Protein AF-A0A061LVT2-F1 (afdb_monomer)

Mean predicted aligned error: 7.3 Å

pLDDT: mean 85.45, std 10.34, range [47.94, 95.5]

Secondary structure (DSSP, 8-state):
-PPPP---HHHHHHHHHSHHHHHHHHHHHHHHHHHH-TTEEEEEE-SSTT--EEEEEE-SHHHHHHHHHHHHHHHHHHHHH-

Structure (mmCIF, N/CA/C/O backbone):
data_AF-A0A061LVT2-F1
#
_entry.id   AF-A0A061LVT2-F1
#
loop_
_atom_site.group_PDB
_atom_site.id
_atom_site.type_symbol
_atom_site.label_atom_id
_atom_site.label_alt_id
_atom_site.label_comp_id
_atom_site.label_asym_id
_atom_site.label_entity_id
_atom_site.label_seq_id
_atom_site.pdbx_PDB_ins_code
_atom_site.Cartn_x
_atom_site.Cartn_y
_atom_site.Cartn_z
_atom_site.occupancy
_atom_site.B_iso_or_equiv
_atom_site.auth_seq_id
_atom_site.auth_comp_id
_atom_site.auth_asym_id
_atom_site.auth_atom_id
_atom_site.pdbx_PDB_model_num
ATOM 1 N N . MET A 1 1 ? 5.926 23.731 36.502 1.00 47.94 1 MET A N 1
ATOM 2 C CA . MET A 1 1 ? 6.496 22.690 35.613 1.00 47.94 1 MET A CA 1
ATOM 3 C C . MET A 1 1 ? 5.473 22.371 34.529 1.00 47.94 1 MET A C 1
ATOM 5 O O . MET A 1 1 ? 4.349 22.046 34.901 1.00 47.94 1 MET A O 1
ATOM 9 N N . PRO A 1 2 ? 5.785 22.498 33.228 1.00 60.22 2 PRO A N 1
ATOM 10 C CA . PRO A 1 2 ? 4.836 22.127 32.181 1.00 60.22 2 PRO A CA 1
ATOM 11 C C . PRO A 1 2 ? 4.571 20.616 32.246 1.00 60.22 2 PRO A C 1
ATOM 13 O O . PRO A 1 2 ? 5.507 19.814 32.290 1.00 60.22 2 PRO A O 1
ATOM 16 N N . LYS A 1 3 ? 3.294 20.217 32.300 1.00 59.31 3 LYS A N 1
ATOM 17 C CA . LYS A 1 3 ? 2.894 18.805 32.226 1.00 59.31 3 LYS A CA 1
ATOM 18 C C . LYS A 1 3 ? 3.389 18.246 30.889 1.00 59.31 3 LYS A C 1
ATOM 20 O O . LYS A 1 3 ? 2.975 18.726 29.839 1.00 59.31 3 LYS A O 1
ATOM 25 N N . LYS A 1 4 ? 4.266 17.235 30.922 1.00 66.94 4 LYS A N 1
ATOM 26 C CA . LYS A 1 4 ? 4.633 16.468 29.722 1.00 66.94 4 LYS A CA 1
ATOM 27 C C . LYS A 1 4 ? 3.350 15.897 29.115 1.00 66.94 4 LYS A C 1
ATOM 29 O O . LYS A 1 4 ? 2.685 15.092 29.766 1.00 66.94 4 LYS A O 1
ATOM 34 N N . PHE A 1 5 ? 3.018 16.311 27.894 1.00 66.00 5 PHE A N 1
ATOM 35 C CA . PHE A 1 5 ? 1.989 15.661 27.091 1.00 66.00 5 PHE A CA 1
ATOM 36 C C . PHE A 1 5 ? 2.367 14.184 26.954 1.00 66.00 5 PHE A C 1
ATOM 38 O O . PHE A 1 5 ? 3.436 13.856 26.438 1.00 66.00 5 PHE A O 1
ATOM 45 N N . ARG A 1 6 ? 1.533 13.297 27.497 1.00 68.00 6 ARG A N 1
ATOM 46 C CA . ARG A 1 6 ? 1.647 11.857 27.281 1.00 68.00 6 ARG A CA 1
ATOM 47 C C . ARG A 1 6 ? 0.570 11.497 26.267 1.00 68.00 6 ARG A C 1
ATOM 49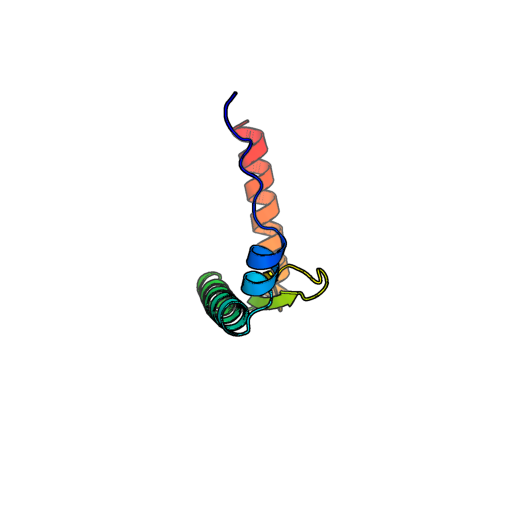 O O . ARG A 1 6 ? -0.601 11.557 26.639 1.00 68.00 6 ARG A O 1
ATOM 56 N N . PRO A 1 7 ? 0.935 11.184 25.012 1.00 65.69 7 PRO A N 1
ATOM 57 C CA . PRO A 1 7 ? -0.035 10.721 24.035 1.00 65.69 7 PRO A CA 1
ATOM 58 C C . PRO A 1 7 ? -0.758 9.501 24.605 1.00 65.69 7 PRO A C 1
ATOM 60 O O . PRO A 1 7 ? -0.106 8.594 25.132 1.00 65.69 7 PRO A O 1
ATOM 63 N N . ASP A 1 8 ? -2.086 9.476 24.521 1.00 80.06 8 ASP A N 1
ATOM 64 C CA . ASP A 1 8 ? -2.846 8.274 24.846 1.00 80.06 8 ASP A CA 1
ATOM 65 C C . ASP A 1 8 ? -2.606 7.226 23.753 1.00 80.06 8 ASP A C 1
ATOM 67 O O . ASP A 1 8 ? -3.279 7.173 22.722 1.00 80.06 8 ASP A O 1
ATOM 71 N N . VAL A 1 9 ? -1.600 6.387 23.991 1.00 80.31 9 VAL A N 1
ATOM 72 C CA . VAL A 1 9 ? -1.209 5.298 23.095 1.00 80.31 9 VAL A CA 1
ATOM 73 C C . VAL A 1 9 ? -2.350 4.292 22.924 1.00 80.31 9 VAL A C 1
ATOM 75 O O . VAL A 1 9 ? -2.464 3.669 21.870 1.00 80.31 9 VAL A O 1
ATOM 78 N N . ARG A 1 10 ? -3.227 4.131 23.925 1.00 81.25 10 ARG A N 1
ATOM 79 C CA . ARG A 1 10 ? -4.340 3.180 23.857 1.00 81.25 10 ARG A CA 1
ATOM 80 C C . ARG A 1 10 ? -5.424 3.684 22.913 1.00 81.25 10 ARG A C 1
ATOM 82 O O . ARG A 1 10 ? -5.843 2.921 22.044 1.00 81.25 10 ARG A O 1
ATOM 89 N N . GLY A 1 11 ? -5.822 4.948 23.052 1.00 81.81 11 GLY A N 1
ATOM 90 C CA . GLY A 1 11 ? -6.765 5.601 22.144 1.00 81.81 11 GLY A CA 1
ATOM 91 C C . GLY A 1 11 ? -6.244 5.633 20.706 1.00 81.81 11 GLY A C 1
ATOM 92 O O . GLY A 1 11 ? -6.945 5.224 19.784 1.00 81.81 11 GLY A O 1
ATOM 93 N N . PHE A 1 12 ? -4.973 5.996 20.515 1.00 83.62 12 PHE A N 1
ATOM 94 C CA . PHE A 1 12 ? -4.335 5.966 19.195 1.00 83.62 12 PHE A CA 1
ATOM 95 C C . PHE A 1 12 ? -4.362 4.565 18.565 1.00 83.62 12 PHE A C 1
ATOM 97 O O . PHE A 1 12 ? -4.779 4.395 17.421 1.00 83.62 12 PHE A O 1
ATOM 104 N N . ASN A 1 13 ? -3.991 3.537 19.331 1.00 82.69 13 ASN A N 1
ATOM 105 C CA . ASN A 1 13 ? -4.006 2.156 18.857 1.00 82.69 13 ASN A CA 1
ATOM 106 C C . ASN A 1 13 ? -5.418 1.653 18.529 1.00 82.69 13 ASN A C 1
ATOM 108 O O . ASN A 1 13 ? -5.566 0.822 17.637 1.00 82.69 13 ASN A O 1
ATOM 112 N N . GLN A 1 14 ? -6.450 2.113 19.242 1.00 84.25 14 GLN A N 1
ATOM 113 C CA . GLN A 1 14 ? -7.839 1.781 18.916 1.00 84.25 14 GLN A CA 1
ATOM 114 C C . GLN A 1 14 ? -8.256 2.385 17.577 1.00 84.25 14 GLN A C 1
ATOM 116 O O . GLN A 1 14 ? -8.817 1.671 16.749 1.00 84.25 14 GLN A O 1
ATOM 121 N N . VAL A 1 15 ? -7.923 3.655 17.334 1.00 87.44 15 VAL A N 1
ATOM 122 C CA . VAL A 1 15 ? -8.191 4.315 16.048 1.00 87.44 15 VAL A CA 1
ATOM 123 C C . VAL A 1 15 ? -7.483 3.575 14.915 1.00 87.44 15 VAL A C 1
ATOM 125 O O . VAL A 1 15 ? -8.136 3.148 13.969 1.00 87.44 15 VAL A O 1
ATOM 128 N N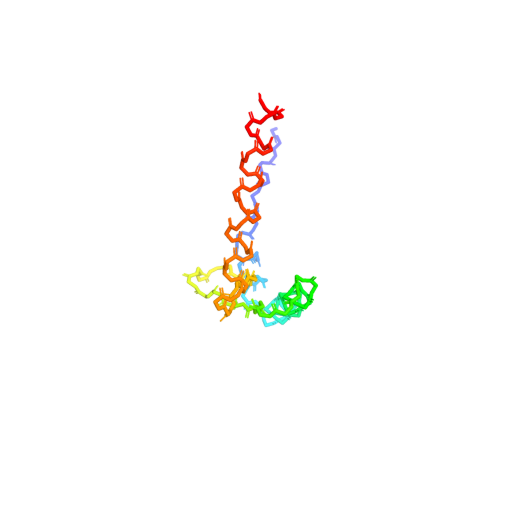 . MET A 1 16 ? -6.182 3.304 15.053 1.00 84.69 16 MET A N 1
ATOM 129 C CA . MET A 1 16 ? -5.394 2.602 14.030 1.00 84.69 16 MET A CA 1
ATOM 130 C C . MET A 1 16 ? -5.860 1.167 13.747 1.00 84.69 16 MET A C 1
ATOM 132 O O . MET A 1 16 ? -5.519 0.608 12.707 1.00 84.69 16 MET A O 1
ATOM 136 N N . LYS A 1 17 ? -6.620 0.556 14.660 1.00 82.19 17 LYS A N 1
ATOM 137 C CA . LYS A 1 17 ? -7.230 -0.771 14.491 1.00 82.19 17 LYS A CA 1
ATOM 138 C C . LYS A 1 17 ? -8.660 -0.727 13.973 1.00 82.19 17 LYS A C 1
ATOM 140 O O . LYS A 1 17 ? -9.204 -1.789 13.680 1.00 82.19 17 LYS A O 1
ATOM 145 N N . SER A 1 18 ? -9.268 0.452 13.919 1.00 88.00 18 SER A N 1
ATOM 146 C CA . SER A 1 18 ? -10.663 0.596 13.533 1.00 88.00 18 SER A CA 1
ATOM 147 C C . SER A 1 18 ? -10.866 0.242 12.062 1.00 88.00 18 SER A C 1
ATOM 149 O O . SER A 1 18 ? -10.014 0.516 11.211 1.00 88.00 18 SER A O 1
ATOM 151 N N . ASP A 1 19 ? -12.026 -0.334 11.758 1.00 88.62 19 ASP A N 1
ATOM 152 C CA . ASP A 1 19 ? -12.392 -0.667 10.381 1.00 88.62 19 ASP A CA 1
ATOM 153 C C . ASP A 1 19 ? -12.523 0.593 9.520 1.00 88.62 19 ASP A C 1
ATOM 155 O O . ASP A 1 19 ? -12.154 0.573 8.351 1.00 88.62 19 ASP A O 1
ATOM 159 N N . ALA A 1 20 ? -12.938 1.716 10.116 1.00 90.50 20 ALA A N 1
ATOM 160 C CA . ALA A 1 20 ? -12.985 3.010 9.444 1.00 90.50 20 ALA A CA 1
ATOM 161 C C . ALA A 1 20 ? -11.593 3.468 8.979 1.00 90.50 20 ALA A C 1
ATOM 163 O O . ALA A 1 20 ? -11.417 3.828 7.818 1.00 90.50 20 ALA A O 1
ATOM 164 N N . THR A 1 21 ? -10.582 3.410 9.854 1.00 89.12 21 THR A N 1
ATOM 165 C CA . THR A 1 21 ? -9.205 3.770 9.483 1.00 89.12 21 THR A CA 1
ATOM 166 C C . THR A 1 21 ? -8.636 2.818 8.436 1.00 89.12 21 THR A C 1
ATOM 168 O O . THR A 1 21 ? -7.971 3.268 7.508 1.00 89.12 21 THR A O 1
ATOM 171 N N . ARG A 1 22 ? -8.916 1.514 8.536 1.00 87.56 22 ARG A N 1
ATOM 172 C CA . ARG A 1 22 ? -8.488 0.532 7.527 1.00 87.56 22 ARG A CA 1
ATOM 173 C C . ARG A 1 22 ? -9.137 0.772 6.168 1.00 87.56 22 ARG A C 1
ATOM 175 O O . ARG A 1 22 ? -8.441 0.736 5.159 1.00 87.56 22 ARG A O 1
ATOM 182 N N . ALA A 1 23 ? -10.440 1.040 6.142 1.00 89.88 23 ALA A N 1
ATOM 183 C CA . ALA A 1 23 ? -11.171 1.332 4.915 1.00 89.88 23 ALA A CA 1
ATOM 184 C C . ALA A 1 23 ? -10.639 2.600 4.240 1.00 89.88 23 ALA A C 1
ATOM 186 O O . ALA A 1 23 ? -10.408 2.600 3.033 1.00 89.88 23 ALA A O 1
ATOM 187 N N . GLU A 1 24 ? -10.376 3.650 5.020 1.00 92.25 24 GLU A N 1
ATOM 188 C CA . GLU A 1 24 ? -9.817 4.893 4.490 1.00 92.25 24 GLU A CA 1
ATOM 189 C C . GLU A 1 24 ? -8.397 4.697 3.947 1.00 92.25 24 GLU A C 1
ATOM 191 O O . GLU A 1 24 ? -8.087 5.150 2.847 1.00 92.25 24 GLU A O 1
ATOM 196 N N . LEU A 1 25 ? -7.544 3.963 4.667 1.00 90.19 25 LEU A N 1
ATOM 197 C CA . LEU A 1 25 ? -6.199 3.637 4.192 1.00 90.19 25 LEU A CA 1
ATOM 198 C C . LEU A 1 25 ? -6.224 2.794 2.917 1.00 90.19 25 LEU A C 1
ATOM 200 O O . LEU A 1 25 ? -5.474 3.091 1.995 1.00 90.19 25 LEU A O 1
ATOM 204 N N . SER A 1 26 ? -7.107 1.800 2.831 1.00 90.44 26 SER A N 1
ATOM 205 C CA . SER A 1 26 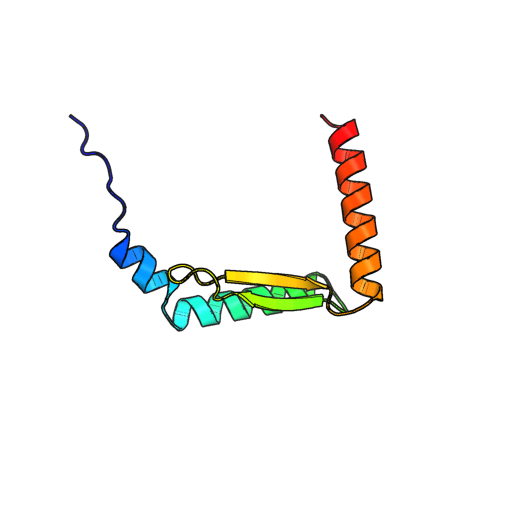? -7.268 0.990 1.622 1.00 90.44 26 SER A CA 1
ATOM 206 C C . SER A 1 26 ? -7.779 1.828 0.446 1.00 90.44 26 SER A C 1
ATOM 208 O O . SER A 1 26 ? -7.262 1.719 -0.665 1.00 90.44 26 SER A O 1
ATOM 210 N N . ARG A 1 27 ? -8.738 2.734 0.683 1.00 93.94 27 ARG A N 1
ATOM 211 C CA . ARG A 1 27 ? -9.225 3.682 -0.329 1.00 93.94 27 ARG A CA 1
ATOM 212 C C . ARG A 1 27 ? -8.085 4.548 -0.869 1.00 93.94 27 ARG A C 1
ATOM 214 O O . ARG A 1 27 ? -7.933 4.658 -2.083 1.00 93.94 27 ARG A O 1
ATOM 221 N N . LEU A 1 28 ? -7.282 5.129 0.023 1.00 93.62 28 LEU A N 1
ATOM 222 C CA . LEU A 1 28 ? -6.128 5.954 -0.342 1.00 93.62 28 LEU A CA 1
ATOM 223 C C . LEU A 1 28 ? -5.042 5.143 -1.055 1.00 93.62 28 LEU A C 1
ATOM 225 O O . LEU A 1 28 ? -4.510 5.599 -2.061 1.00 93.62 28 LEU A O 1
ATOM 229 N N . GLY A 1 29 ? -4.734 3.936 -0.582 1.00 92.81 29 GLY A N 1
ATOM 230 C CA . GLY A 1 29 ? -3.751 3.059 -1.215 1.00 92.81 29 GLY A CA 1
ATOM 231 C C . GLY A 1 29 ? -4.144 2.675 -2.639 1.00 92.81 29 GLY A C 1
ATOM 232 O O . GLY A 1 29 ? -3.323 2.774 -3.549 1.00 92.81 29 GLY A O 1
ATOM 233 N N . ASN A 1 30 ? -5.416 2.339 -2.864 1.00 93.88 30 ASN A N 1
ATOM 234 C CA . ASN A 1 30 ? -5.946 2.067 -4.202 1.00 93.88 30 ASN A CA 1
ATOM 235 C C . ASN A 1 30 ? -5.899 3.304 -5.104 1.00 93.88 30 ASN A C 1
ATOM 237 O O . ASN A 1 30 ? -5.538 3.195 -6.275 1.00 93.88 30 ASN A O 1
ATOM 241 N N . GLN A 1 31 ? -6.225 4.481 -4.561 1.00 94.25 31 GLN A N 1
ATOM 242 C CA . GLN A 1 31 ? -6.100 5.739 -5.293 1.00 94.25 31 GLN A CA 1
ATOM 243 C C . GLN A 1 31 ? -4.642 5.988 -5.708 1.00 94.25 31 GLN A C 1
ATOM 245 O O . GLN A 1 31 ? -4.378 6.266 -6.873 1.00 94.25 31 GLN A O 1
ATOM 250 N N . PHE A 1 32 ? -3.685 5.815 -4.795 1.00 92.81 32 PHE A N 1
ATOM 251 C CA . PHE A 1 32 ? -2.267 5.990 -5.105 1.00 92.81 32 PHE A CA 1
ATOM 252 C C . PHE A 1 32 ? -1.739 4.941 -6.082 1.00 92.81 32 PHE A C 1
ATOM 254 O O . PHE A 1 32 ? -0.955 5.283 -6.960 1.00 92.81 32 PHE A O 1
ATOM 261 N N . ALA A 1 33 ? -2.172 3.683 -5.984 1.00 93.00 33 ALA A N 1
ATOM 262 C CA . ALA A 1 33 ? -1.812 2.664 -6.966 1.00 93.00 33 ALA A CA 1
ATOM 263 C C . ALA A 1 33 ? -2.279 3.065 -8.376 1.00 93.00 33 ALA A C 1
ATOM 265 O O . ALA A 1 33 ? -1.508 2.956 -9.327 1.00 93.00 33 ALA A O 1
ATOM 266 N N . ALA A 1 34 ? -3.493 3.614 -8.494 1.00 91.75 34 ALA A N 1
ATOM 267 C CA . ALA A 1 34 ? -4.010 4.133 -9.757 1.00 91.75 34 ALA A CA 1
ATOM 268 C C .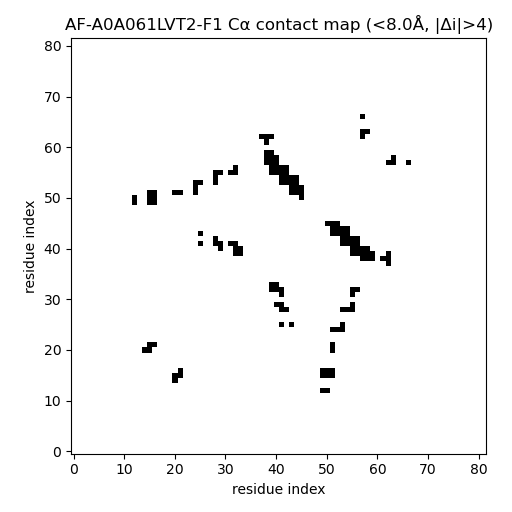 ALA A 1 34 ? -3.242 5.372 -10.258 1.00 91.75 34 ALA A C 1
ATOM 270 O O . ALA A 1 34 ? -2.996 5.488 -11.456 1.00 91.75 34 ALA A O 1
ATOM 271 N N . GLU A 1 35 ? -2.835 6.280 -9.365 1.00 92.75 35 GLU A N 1
ATOM 272 C CA . GLU A 1 35 ? -2.055 7.478 -9.717 1.00 92.75 35 GLU A CA 1
ATOM 273 C C . GLU A 1 35 ? -0.628 7.150 -10.183 1.00 92.75 35 GLU A C 1
ATOM 275 O O . GLU A 1 35 ? -0.106 7.815 -11.077 1.00 92.75 35 GLU A O 1
ATOM 280 N N . VAL A 1 36 ? 0.007 6.126 -9.602 1.00 89.81 36 VAL A N 1
ATOM 281 C CA . VAL A 1 36 ? 1.333 5.659 -10.043 1.00 89.81 36 VAL A CA 1
ATOM 282 C C . VAL A 1 36 ? 1.252 5.013 -11.432 1.00 89.81 36 VAL A C 1
ATOM 284 O O . VAL A 1 36 ? 2.187 5.141 -12.225 1.00 89.81 36 VAL A O 1
ATOM 287 N N . GLY A 1 37 ? 0.126 4.367 -11.741 1.00 87.62 37 GLY A N 1
ATOM 288 C CA . GLY A 1 37 ? -0.197 3.844 -13.064 1.00 87.62 37 GLY A CA 1
ATOM 289 C C . GLY A 1 37 ? -0.128 2.320 -13.168 1.00 87.62 37 GLY A C 1
ATOM 290 O O . GLY A 1 37 ? -0.041 1.593 -12.177 1.00 87.62 37 GLY A O 1
ATOM 291 N N . ASP A 1 38 ? -0.195 1.829 -14.405 1.00 90.81 38 ASP A N 1
ATOM 292 C CA . ASP A 1 38 ? -0.377 0.406 -14.690 1.00 90.81 38 ASP A CA 1
ATOM 293 C C . ASP A 1 38 ? 0.713 -0.489 -14.081 1.00 90.81 38 ASP A C 1
ATOM 295 O O . ASP A 1 38 ? 1.919 -0.239 -14.166 1.00 90.81 38 ASP A O 1
ATOM 299 N N . GLY A 1 39 ? 0.267 -1.610 -13.511 1.00 92.50 39 GLY A N 1
ATOM 300 C CA . GLY A 1 39 ? 1.140 -2.639 -12.959 1.00 92.50 39 GLY A CA 1
ATOM 301 C C . GLY A 1 39 ? 1.617 -2.384 -11.529 1.00 92.50 39 GLY A C 1
ATOM 302 O O . GLY A 1 39 ? 2.526 -3.093 -11.087 1.00 92.50 39 GLY A O 1
ATOM 303 N N . PHE A 1 40 ? 1.017 -1.423 -10.824 1.00 94.06 40 PHE A N 1
ATOM 304 C CA . PHE A 1 40 ? 1.145 -1.223 -9.381 1.00 94.06 40 PHE A CA 1
ATOM 305 C C . PHE A 1 40 ? -0.124 -1.667 -8.649 1.00 94.06 40 PHE A C 1
ATOM 307 O O . PHE A 1 40 ? -1.221 -1.635 -9.200 1.00 94.06 40 PHE A O 1
ATOM 314 N N . GLU A 1 41 ? 0.036 -2.085 -7.399 1.00 94.44 41 GLU A N 1
ATOM 315 C CA . GLU A 1 41 ? -1.057 -2.516 -6.531 1.00 94.44 41 GLU A CA 1
ATOM 316 C C . GLU 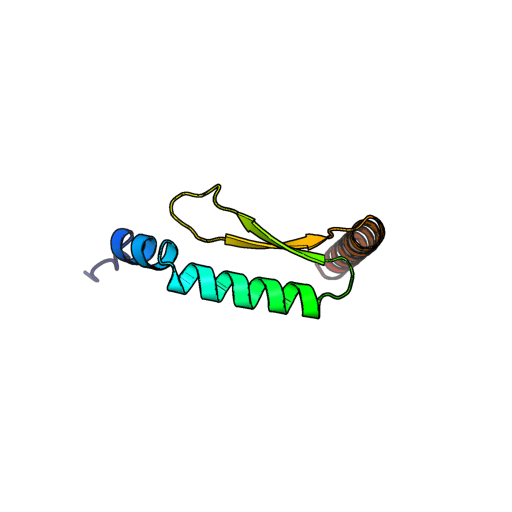A 1 41 ? -0.919 -1.906 -5.135 1.00 94.44 41 GLU A C 1
ATOM 318 O O . GLU A 1 41 ? 0.186 -1.578 -4.690 1.00 94.44 41 GLU A O 1
ATOM 323 N N . SER A 1 42 ? -2.049 -1.785 -4.443 1.00 93.50 42 SER A N 1
ATOM 324 C CA . SER A 1 42 ? -2.094 -1.483 -3.016 1.00 93.50 42 SER A CA 1
ATOM 325 C C . SER A 1 42 ? -2.056 -2.778 -2.218 1.00 93.50 42 SER A C 1
ATOM 327 O O . SER A 1 42 ? -2.818 -3.704 -2.499 1.00 93.50 42 SER A O 1
ATOM 329 N N . VAL A 1 43 ? -1.181 -2.845 -1.219 1.00 91.69 43 VAL A N 1
ATOM 330 C CA . VAL A 1 43 ? -1.075 -3.986 -0.313 1.00 91.69 43 VAL A CA 1
ATOM 331 C C . VAL A 1 43 ? -1.236 -3.527 1.120 1.00 91.69 43 VAL A C 1
ATOM 333 O O . VAL A 1 43 ? -0.534 -2.631 1.600 1.00 91.69 43 VAL A O 1
ATOM 336 N N . SER A 1 44 ? -2.128 -4.222 1.817 1.00 86.69 44 SER A N 1
ATOM 337 C CA . SER A 1 44 ? -2.308 -4.070 3.249 1.00 86.69 44 SER A CA 1
ATOM 338 C C . SER A 1 44 ? -1.310 -4.939 4.003 1.00 86.69 44 SER A C 1
ATOM 340 O O . SER A 1 44 ? -1.213 -6.146 3.769 1.00 86.69 44 SER A O 1
ATOM 342 N N . ASP A 1 45 ? -0.576 -4.340 4.938 1.00 81.19 45 ASP A N 1
ATOM 343 C CA . ASP A 1 45 ? 0.369 -5.046 5.798 1.00 81.19 45 ASP A CA 1
ATOM 344 C C . ASP A 1 45 ? -0.064 -4.997 7.257 1.00 81.19 45 ASP A C 1
ATOM 346 O O . ASP A 1 45 ? 0.002 -3.972 7.936 1.00 81.19 45 ASP A O 1
ATOM 350 N N . ASN A 1 46 ? -0.459 -6.167 7.750 1.00 69.69 46 ASN A N 1
ATOM 351 C CA . ASN A 1 46 ? -0.889 -6.368 9.126 1.00 69.69 46 ASN A CA 1
ATOM 352 C C . ASN A 1 46 ? 0.239 -6.880 10.038 1.00 69.69 46 ASN A C 1
ATOM 354 O O . ASN A 1 46 ? -0.035 -7.295 11.165 1.00 69.69 46 ASN A O 1
ATOM 358 N N . ARG A 1 47 ? 1.511 -6.854 9.602 1.00 72.44 47 ARG A N 1
ATOM 359 C CA . ARG A 1 47 ? 2.653 -7.311 10.423 1.00 72.44 47 ARG A CA 1
ATOM 360 C C . ARG A 1 47 ? 2.791 -6.554 11.739 1.00 72.44 47 ARG A C 1
ATOM 362 O O . ARG A 1 47 ? 3.307 -7.119 12.700 1.00 72.44 47 ARG A O 1
ATOM 369 N N . HIS A 1 48 ? 2.360 -5.291 11.805 1.00 72.44 48 HIS A N 1
ATOM 370 C CA . HIS A 1 48 ? 2.424 -4.515 13.039 1.00 72.44 48 HIS A CA 1
ATOM 371 C C . HIS A 1 48 ? 1.050 -4.471 13.726 1.00 72.44 48 HIS A C 1
ATOM 373 O O . HIS A 1 48 ? 0.146 -3.788 13.246 1.00 72.44 48 HIS A O 1
ATOM 379 N N . PRO A 1 49 ? 0.873 -5.110 14.897 1.00 69.19 49 PRO A N 1
ATOM 380 C CA . PRO A 1 49 ? -0.443 -5.329 15.499 1.00 69.19 49 PRO A CA 1
ATOM 381 C C . PRO A 1 49 ? -1.100 -4.063 16.052 1.00 69.19 49 PRO A C 1
ATOM 383 O O . PRO A 1 49 ? -2.131 -4.173 16.699 1.00 69.19 49 PRO A O 1
ATOM 386 N N . TRP A 1 50 ? -0.517 -2.8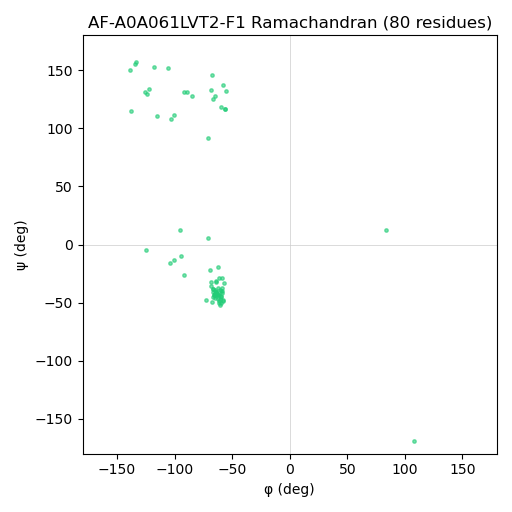81 15.861 1.00 71.44 50 TRP A N 1
ATOM 387 C CA . TRP A 1 50 ? -0.992 -1.597 16.392 1.00 71.44 50 TRP A CA 1
ATOM 388 C C . TRP A 1 50 ? -1.191 -0.536 15.310 1.00 71.44 50 TRP A C 1
ATOM 390 O O . TRP A 1 50 ? -1.646 0.558 15.617 1.00 71.44 50 TRP A O 1
ATOM 400 N N . VAL A 1 51 ? -0.826 -0.837 14.063 1.00 76.25 51 VAL A N 1
ATOM 401 C CA . VAL A 1 51 ? -0.764 0.148 12.985 1.00 76.25 51 VAL A CA 1
ATOM 402 C C . VAL A 1 51 ? -1.356 -0.492 11.741 1.00 76.25 51 VAL A C 1
ATOM 404 O O . VAL A 1 51 ? -0.781 -1.442 11.219 1.00 76.25 51 VAL A O 1
ATOM 407 N N . ALA A 1 52 ? -2.484 0.030 11.261 1.00 75.25 52 ALA A N 1
ATOM 408 C CA . ALA A 1 52 ? -2.917 -0.251 9.900 1.00 75.25 52 ALA A CA 1
ATOM 409 C C . ALA A 1 52 ? -1.914 0.386 8.929 1.00 75.25 52 ALA A C 1
ATOM 411 O O . ALA A 1 52 ? -1.603 1.576 9.038 1.00 75.25 52 ALA A O 1
ATOM 412 N N . ARG A 1 53 ? -1.370 -0.422 8.020 1.00 80.31 53 ARG A N 1
ATOM 413 C CA . ARG A 1 53 ? -0.442 0.024 6.984 1.00 80.31 53 ARG A CA 1
ATOM 414 C C . ARG A 1 53 ? -0.956 -0.410 5.632 1.00 80.31 53 ARG A C 1
ATOM 416 O O . ARG A 1 53 ? -1.243 -1.582 5.429 1.00 80.31 53 ARG A O 1
ATOM 423 N N . GLU A 1 54 ? -0.970 0.547 4.724 1.00 87.56 54 GLU A N 1
ATOM 424 C CA . GLU A 1 54 ? -1.213 0.334 3.312 1.00 87.56 54 GLU A CA 1
ATOM 425 C C . GLU A 1 54 ? -0.001 0.883 2.562 1.00 87.56 54 GLU A C 1
ATOM 427 O O . GLU A 1 54 ? 0.495 1.968 2.890 1.00 87.56 54 GLU A O 1
ATOM 432 N N . PHE A 1 55 ? 0.520 0.135 1.598 1.00 89.31 55 PHE A N 1
ATOM 433 C CA . PHE A 1 55 ? 1.589 0.621 0.737 1.00 89.31 55 PHE A CA 1
ATOM 434 C C . PHE A 1 55 ? 1.361 0.210 -0.706 1.00 89.31 55 PHE A C 1
ATOM 436 O O . PHE A 1 55 ? 0.805 -0.845 -0.992 1.00 89.31 55 PHE A O 1
ATOM 443 N N . VAL A 1 56 ? 1.849 1.046 -1.615 1.00 91.94 56 VAL A N 1
ATOM 444 C CA . VAL A 1 56 ? 1.820 0.767 -3.047 1.00 91.94 56 VAL A CA 1
ATOM 445 C C . VAL A 1 56 ? 3.112 0.067 -3.446 1.00 91.94 56 VAL A C 1
ATOM 447 O O . VAL A 1 56 ? 4.208 0.523 -3.103 1.00 91.94 56 VAL A O 1
ATOM 450 N N . GLN A 1 57 ? 2.996 -1.033 -4.184 1.00 92.94 57 GLN A N 1
ATOM 451 C CA . GLN A 1 57 ? 4.141 -1.768 -4.714 1.00 92.94 57 GLN A CA 1
ATOM 452 C C . GLN A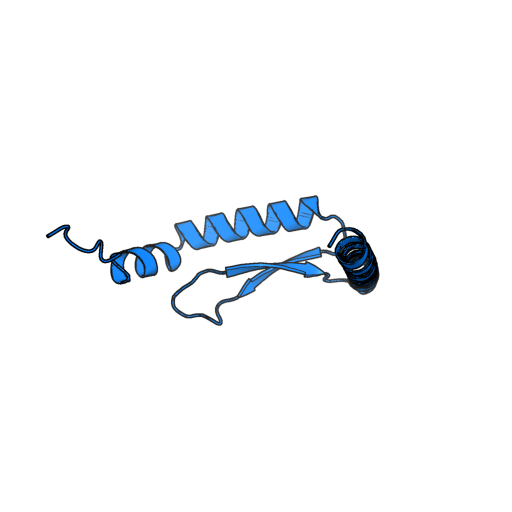 1 57 ? 3.956 -2.125 -6.194 1.00 92.94 57 GLN A C 1
ATOM 454 O O . GLN A 1 57 ? 2.829 -2.187 -6.678 1.00 92.94 57 GLN A O 1
ATOM 459 N N . PRO A 1 58 ? 5.048 -2.368 -6.941 1.00 95.50 58 PRO A N 1
ATOM 460 C CA . PRO A 1 58 ? 4.940 -2.924 -8.282 1.00 95.50 58 PRO A CA 1
ATOM 461 C C . PRO A 1 58 ? 4.439 -4.370 -8.201 1.00 95.50 58 PRO A C 1
ATOM 463 O O . PRO A 1 58 ? 4.989 -5.157 -7.434 1.00 95.50 58 PRO A O 1
ATOM 466 N N . ALA A 1 59 ? 3.448 -4.711 -9.020 1.00 94.94 59 ALA A N 1
ATOM 467 C CA . ALA A 1 59 ? 2.867 -6.050 -9.136 1.00 94.94 59 ALA A CA 1
ATOM 468 C C . ALA A 1 59 ? 3.331 -6.791 -10.404 1.00 94.94 59 ALA A C 1
ATOM 470 O O . ALA A 1 59 ? 3.176 -8.004 -10.525 1.00 94.94 59 ALA A O 1
ATOM 471 N N . THR A 1 60 ? 3.900 -6.070 -11.378 1.00 94.94 60 THR A N 1
ATOM 472 C CA . THR A 1 60 ? 4.324 -6.640 -12.668 1.00 94.94 60 THR A CA 1
ATOM 473 C C . THR A 1 60 ? 5.832 -6.516 -12.896 1.00 94.94 60 THR A C 1
ATOM 475 O O . THR A 1 60 ? 6.457 -5.557 -12.430 1.00 94.94 60 THR A O 1
ATOM 478 N N . PRO A 1 61 ? 6.452 -7.415 -13.692 1.00 95.31 61 PRO A N 1
ATOM 479 C CA . PRO A 1 61 ? 7.868 -7.297 -14.047 1.00 95.31 61 PRO A CA 1
ATOM 480 C C . PRO A 1 61 ? 8.224 -5.964 -14.723 1.00 95.31 61 PRO A C 1
ATOM 482 O O . PRO A 1 61 ? 9.325 -5.445 -14.533 1.00 95.31 61 PRO A O 1
ATOM 485 N N . ALA A 1 62 ? 7.305 -5.395 -15.510 1.00 93.25 62 ALA A N 1
ATOM 486 C CA . ALA A 1 62 ? 7.496 -4.096 -16.148 1.00 93.25 62 ALA A CA 1
ATOM 487 C C . ALA A 1 62 ? 7.542 -2.959 -15.113 1.00 93.25 62 ALA A C 1
ATOM 489 O O . ALA A 1 62 ? 8.508 -2.192 -15.105 1.00 93.25 62 ALA A O 1
ATOM 490 N N . ALA A 1 63 ? 6.573 -2.914 -14.195 1.00 93.56 63 ALA A N 1
ATOM 491 C CA . ALA A 1 63 ? 6.525 -1.930 -13.117 1.00 93.56 63 ALA A CA 1
ATOM 492 C C . ALA A 1 63 ? 7.727 -2.053 -12.164 1.00 93.56 63 ALA A C 1
ATOM 494 O O . ALA A 1 63 ? 8.299 -1.045 -11.746 1.00 93.56 63 ALA A O 1
ATOM 495 N N . HIS A 1 64 ? 8.196 -3.275 -11.877 1.00 94.19 64 HIS A N 1
ATOM 496 C CA . HIS A 1 64 ? 9.422 -3.483 -11.100 1.00 94.19 64 HIS A CA 1
ATOM 497 C C . HIS A 1 64 ? 10.647 -2.848 -11.762 1.00 94.19 64 HIS A C 1
ATOM 499 O O . HIS A 1 64 ? 11.437 -2.188 -11.083 1.00 94.19 64 HIS A O 1
ATOM 505 N N . ARG A 1 65 ? 10.807 -3.020 -13.081 1.00 93.62 65 ARG A N 1
ATOM 506 C CA . ARG A 1 65 ? 11.920 -2.418 -13.830 1.00 93.62 65 ARG A CA 1
ATOM 507 C C . ARG A 1 65 ? 11.837 -0.893 -13.848 1.00 93.62 65 ARG A C 1
ATOM 509 O O . ARG A 1 65 ? 12.859 -0.245 -13.629 1.00 93.62 65 ARG A O 1
ATOM 516 N N . ALA A 1 66 ? 10.647 -0.335 -14.068 1.00 90.31 66 ALA A N 1
ATOM 517 C CA 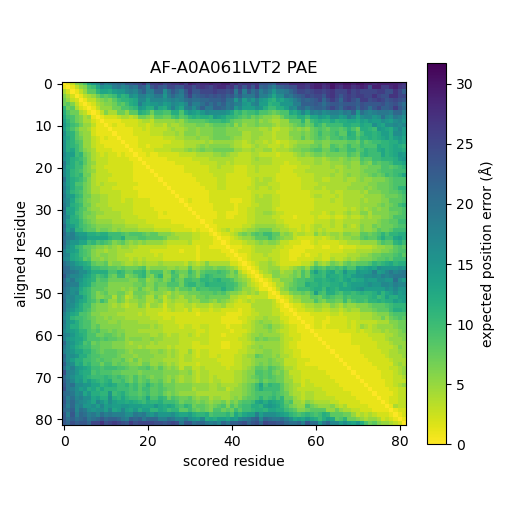. ALA A 1 66 ? 10.423 1.110 -14.033 1.00 90.31 66 ALA A CA 1
ATOM 518 C C . ALA A 1 66 ? 10.768 1.694 -12.651 1.00 90.31 66 ALA A C 1
ATOM 520 O O . ALA A 1 66 ? 11.642 2.549 -12.543 1.00 90.31 66 ALA A O 1
ATOM 521 N N . ASN A 1 67 ? 10.214 1.119 -11.580 1.00 91.94 67 ASN A N 1
ATOM 522 C CA . ASN A 1 67 ? 10.492 1.546 -10.208 1.00 91.94 67 ASN A CA 1
ATOM 523 C C . ASN A 1 67 ? 11.987 1.437 -9.845 1.00 91.94 67 ASN A C 1
ATOM 525 O O . ASN A 1 67 ? 12.544 2.305 -9.174 1.00 91.94 67 ASN A O 1
ATOM 529 N N . ALA A 1 68 ? 12.674 0.377 -10.286 1.00 91.94 68 ALA A N 1
ATOM 530 C CA . ALA A 1 68 ? 14.113 0.235 -10.067 1.00 91.94 68 ALA A CA 1
ATOM 531 C C . ALA A 1 68 ? 14.916 1.337 -10.778 1.00 91.94 68 ALA A C 1
ATOM 533 O O . ALA A 1 68 ? 15.841 1.902 -10.189 1.00 91.94 68 ALA A O 1
ATOM 534 N N . ARG A 1 69 ? 14.544 1.674 -12.018 1.00 92.62 69 ARG A N 1
ATOM 535 C CA . ARG A 1 69 ? 15.151 2.770 -12.779 1.00 92.62 69 ARG A CA 1
ATOM 536 C C . ARG A 1 69 ? 14.942 4.115 -12.082 1.00 92.62 69 ARG A C 1
ATOM 538 O O . ARG A 1 69 ? 15.915 4.846 -11.901 1.00 92.62 69 ARG A O 1
ATOM 545 N N . ASP A 1 70 ? 13.728 4.411 -11.634 1.00 90.44 70 ASP A N 1
ATOM 546 C CA . ASP A 1 70 ? 13.412 5.681 -10.971 1.00 90.44 70 ASP A CA 1
ATOM 547 C C . ASP A 1 70 ? 14.175 5.836 -9.654 1.00 90.44 70 ASP A C 1
ATOM 549 O O . ASP A 1 70 ? 14.767 6.884 -9.389 1.00 90.44 70 ASP A O 1
ATOM 553 N N . LYS A 1 71 ? 14.282 4.760 -8.863 1.00 90.94 71 LYS A N 1
ATOM 554 C CA . LYS A 1 71 ? 15.110 4.738 -7.646 1.00 90.94 71 LYS A 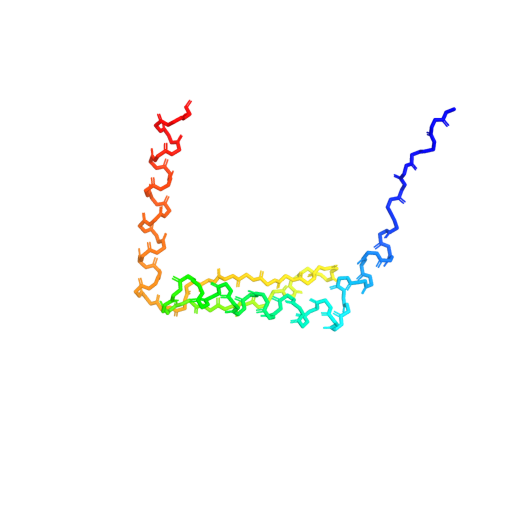CA 1
ATOM 555 C C . LYS A 1 71 ? 16.582 5.030 -7.934 1.00 90.94 71 LYS A C 1
ATOM 557 O O . LYS A 1 71 ? 17.226 5.741 -7.159 1.00 90.94 71 LYS A O 1
ATOM 562 N N . LEU A 1 72 ? 17.128 4.497 -9.029 1.00 93.31 72 LEU A N 1
ATOM 563 C CA . LEU A 1 72 ? 18.506 4.781 -9.441 1.00 93.31 72 LEU A CA 1
ATOM 564 C C . LEU A 1 72 ? 18.685 6.254 -9.824 1.00 93.31 72 LEU A C 1
ATOM 566 O O . LEU A 1 72 ? 19.655 6.873 -9.382 1.00 93.31 72 LEU A O 1
ATOM 570 N N . ILE A 1 73 ? 17.742 6.823 -10.581 1.00 92.25 73 ILE A N 1
ATOM 571 C CA . ILE A 1 73 ? 17.751 8.243 -10.963 1.00 92.25 73 ILE A CA 1
ATOM 572 C C . ILE A 1 73 ? 17.687 9.128 -9.715 1.00 92.25 73 ILE A C 1
ATOM 574 O O . ILE A 1 73 ? 18.549 9.985 -9.535 1.00 92.25 73 ILE A O 1
ATOM 578 N N . MET A 1 74 ? 16.737 8.881 -8.810 1.00 92.12 74 MET A N 1
ATOM 579 C CA . MET A 1 74 ? 16.588 9.654 -7.571 1.00 92.12 74 MET A CA 1
ATOM 580 C C . MET A 1 74 ? 17.833 9.572 -6.687 1.00 92.12 74 MET A C 1
ATOM 582 O O . MET A 1 74 ? 18.272 10.579 -6.135 1.00 92.12 74 MET A O 1
ATOM 586 N N . ARG A 1 75 ? 18.469 8.397 -6.599 1.00 92.00 75 ARG A N 1
ATOM 587 C CA . ARG A 1 75 ? 19.739 8.241 -5.879 1.00 92.00 75 ARG A CA 1
ATOM 588 C C . ARG A 1 75 ? 20.868 9.044 -6.524 1.00 92.00 75 ARG A C 1
ATOM 590 O O . ARG A 1 75 ? 21.683 9.619 -5.807 1.00 92.00 75 ARG A O 1
ATOM 597 N N . ALA A 1 76 ? 20.945 9.066 -7.853 1.00 90.94 76 ALA A N 1
ATOM 598 C CA . ALA A 1 76 ? 21.947 9.845 -8.574 1.00 90.94 76 ALA A CA 1
ATOM 599 C C . ALA A 1 76 ? 21.727 11.357 -8.400 1.00 90.94 76 ALA A C 1
ATOM 601 O O . ALA A 1 76 ? 22.688 12.085 -8.163 1.00 90.94 76 ALA A O 1
ATOM 602 N N . LEU A 1 77 ? 20.473 11.815 -8.447 1.00 93.38 77 LEU A N 1
ATOM 603 C CA . LEU A 1 77 ? 20.104 13.211 -8.200 1.00 93.38 77 LEU A CA 1
ATOM 604 C C . LEU A 1 77 ? 20.400 13.631 -6.758 1.00 93.38 77 LEU A C 1
ATOM 606 O O . LEU A 1 77 ? 21.033 14.660 -6.547 1.00 93.38 77 LEU A O 1
ATOM 610 N N . GLY A 1 78 ? 20.032 12.808 -5.773 1.00 92.88 78 GLY A N 1
ATOM 611 C CA . GLY A 1 78 ? 20.320 13.077 -4.362 1.00 92.88 78 GLY A CA 1
ATOM 612 C C . GLY A 1 78 ? 21.818 13.210 -4.074 1.00 92.88 78 GLY A C 1
ATOM 613 O O . GLY A 1 78 ? 22.214 14.087 -3.321 1.00 92.88 78 GLY A O 1
ATOM 614 N N . LYS A 1 79 ? 22.665 12.408 -4.735 1.00 85.06 79 LYS A N 1
ATOM 615 C CA . LYS A 1 79 ? 24.133 12.536 -4.652 1.00 85.06 79 LYS A CA 1
ATOM 616 C C . LYS A 1 79 ? 24.697 13.790 -5.323 1.00 85.06 79 LYS A C 1
ATOM 618 O O . LYS A 1 79 ? 25.842 14.132 -5.070 1.00 85.06 79 LYS A O 1
ATOM 623 N N . ARG A 1 80 ? 23.959 14.393 -6.256 1.00 78.00 80 ARG A N 1
ATOM 624 C CA . ARG A 1 80 ? 24.396 15.583 -6.998 1.00 78.00 80 ARG A CA 1
ATOM 625 C C . ARG A 1 80 ? 23.952 16.880 -6.318 1.00 78.00 80 ARG A C 1
ATOM 627 O O . ARG A 1 80 ? 24.565 17.913 -6.557 1.00 78.00 80 ARG A O 1
ATOM 634 N N . LEU A 1 81 ? 22.863 16.828 -5.551 1.00 75.38 81 LEU A N 1
ATOM 635 C CA . LEU A 1 81 ? 22.253 17.981 -4.884 1.00 75.38 81 LEU A CA 1
ATOM 636 C C . LEU A 1 81 ? 22.611 18.095 -3.393 1.00 75.38 81 LEU A C 1
ATOM 638 O O . LEU A 1 81 ? 22.325 19.133 -2.801 1.00 75.38 81 LEU A O 1
ATOM 642 N N . GLY A 1 82 ? 23.180 17.045 -2.797 1.00 59.59 82 GLY A N 1
ATOM 643 C CA . GLY A 1 82 ? 23.738 17.045 -1.440 1.00 59.59 82 GLY A CA 1
ATOM 644 C C . GLY A 1 82 ? 25.253 17.117 -1.467 1.00 59.59 82 GLY A C 1
ATOM 645 O O . GLY A 1 82 ? 25.805 17.715 -0.521 1.00 59.59 82 GLY A O 1
#

Nearest PDB structures (foldseek):
  3wx4-assembly1_A-2  TM=3.841E-01  e=4.231E+00  Tequatrovirus T4
  3zqq-assembly1_C  TM=2.964E-01  e=2.004E+00  Bacillus phage SF6
  2oar-assembly1_A  TM=3.303E-01  e=9.557E+00  Mycobacterium tuberculosis H37Ra

Foldseek 3Di:
DDPPDDPPLVVQLCCQPDPVVLVVQQVVLQVVQPVVHPQKHKDWDCVDVRHTDIHIDGRDPVRVVVVVVVVVVVVVVVVVVD

Sequence (82 aa):
MPKKFRPDVRGFNQVMKSDATRAELSRLGNQFAAEVGDGFESVSDNRHPWVAREFVQPATPAAHRANARDKLIMRALGKRLG

Radius of gyration: 17.96 Å; Cα contacts (8 Å, |Δi|>4): 76; chains: 1; bounding box: 37×30×52 Å

Solvent-accessible surface area (backbone atoms only — not comparable to full-atom values): 4700 Å² total; per-residue (Å²): 129,85,79,78,85,71,78,62,62,66,62,52,34,49,50,35,64,30,68,67,48,44,51,52,42,50,53,49,21,47,50,50,14,60,72,78,32,86,43,40,36,52,44,79,45,72,88,48,94,55,45,68,43,57,43,66,45,62,74,32,76,66,30,45,52,52,53,52,50,51,53,51,50,53,52,54,49,51,67,71,77,106